Protein AF-A0A914ZW45-F1 (afdb_monomer_lite)

Structure (mmCIF, N/CA/C/O backbone):
data_AF-A0A914ZW45-F1
#
_entry.id   AF-A0A914ZW45-F1
#
loop_
_atom_site.group_PDB
_atom_site.id
_atom_site.type_symbol
_atom_site.label_atom_id
_atom_site.label_alt_id
_atom_site.label_comp_id
_atom_site.label_asym_id
_atom_site.label_entity_id
_atom_site.label_seq_id
_atom_site.pdbx_PDB_ins_code
_atom_site.Cartn_x
_atom_site.Cartn_y
_atom_site.Cartn_z
_atom_site.occupancy
_atom_site.B_iso_or_equiv
_atom_site.auth_seq_id
_atom_site.auth_comp_id
_atom_site.auth_asym_id
_atom_site.auth_atom_id
_atom_site.pdbx_PDB_model_num
ATOM 1 N N . MET A 1 1 ? 16.480 2.087 4.276 1.00 79.69 1 MET A N 1
ATOM 2 C CA . MET A 1 1 ? 16.717 0.870 3.470 1.00 79.69 1 MET A CA 1
ATOM 3 C C . MET A 1 1 ? 16.330 1.179 2.037 1.00 79.69 1 MET A C 1
ATOM 5 O O . MET A 1 1 ? 15.270 1.763 1.839 1.00 79.69 1 MET A O 1
ATOM 9 N N . GLN A 1 2 ? 17.179 0.828 1.075 1.00 87.50 2 GLN A N 1
ATOM 10 C CA . GLN A 1 2 ? 16.909 1.007 -0.349 1.00 87.50 2 GLN A CA 1
ATOM 11 C C . GLN A 1 2 ? 17.019 -0.349 -1.038 1.00 87.50 2 GLN A C 1
ATOM 13 O O . GLN A 1 2 ? 18.035 -1.030 -0.894 1.00 87.50 2 GLN A O 1
ATOM 18 N N . CYS A 1 3 ? 15.978 -0.748 -1.760 1.00 90.00 3 CYS A N 1
ATOM 19 C CA . CYS A 1 3 ? 15.953 -2.007 -2.497 1.00 90.00 3 CYS A CA 1
ATOM 20 C C . CYS A 1 3 ? 15.432 -1.765 -3.912 1.00 90.00 3 CYS A C 1
ATOM 22 O O . CYS A 1 3 ? 14.596 -0.894 -4.139 1.00 90.00 3 CYS A O 1
ATOM 24 N N . ASN A 1 4 ? 15.904 -2.546 -4.880 1.00 91.56 4 ASN A N 1
ATOM 25 C CA . ASN A 1 4 ? 15.343 -2.471 -6.226 1.00 91.56 4 ASN A CA 1
ATOM 26 C C . ASN A 1 4 ? 13.970 -3.159 -6.268 1.00 91.56 4 ASN A C 1
ATOM 28 O O . ASN A 1 4 ? 12.976 -2.552 -6.653 1.00 91.56 4 ASN A O 1
ATOM 32 N N . ALA A 1 5 ? 13.893 -4.402 -5.795 1.00 91.75 5 ALA A N 1
ATOM 33 C CA . ALA A 1 5 ? 12.651 -5.157 -5.744 1.00 91.75 5 ALA A CA 1
ATOM 34 C C . ALA A 1 5 ? 12.559 -5.977 -4.457 1.00 91.75 5 ALA A C 1
ATOM 36 O O . ALA A 1 5 ? 13.560 -6.520 -3.989 1.00 91.75 5 ALA A O 1
ATOM 37 N N . ILE A 1 6 ? 11.349 -6.083 -3.916 1.00 91.75 6 ILE A N 1
ATOM 38 C CA . ILE A 1 6 ? 10.988 -7.017 -2.851 1.00 91.75 6 ILE A CA 1
ATOM 39 C C . ILE A 1 6 ? 9.887 -7.914 -3.404 1.00 91.75 6 ILE A C 1
ATOM 41 O O . ILE A 1 6 ? 8.845 -7.423 -3.835 1.00 91.75 6 ILE A O 1
ATOM 45 N N . GLN A 1 7 ? 10.119 -9.224 -3.392 1.00 92.50 7 GLN A N 1
ATOM 46 C CA . GLN A 1 7 ? 9.137 -10.227 -3.791 1.00 92.50 7 GLN A CA 1
ATOM 47 C C . GLN A 1 7 ? 8.992 -11.251 -2.677 1.00 92.50 7 GLN A C 1
ATOM 49 O O . GLN A 1 7 ? 9.975 -11.863 -2.257 1.00 92.50 7 GLN A O 1
ATOM 54 N N . CYS A 1 8 ? 7.772 -11.440 -2.185 1.00 90.56 8 CYS A N 1
ATOM 55 C CA . CYS A 1 8 ? 7.495 -12.417 -1.139 1.00 90.56 8 CYS A CA 1
ATOM 56 C C . CYS A 1 8 ? 6.164 -13.119 -1.396 1.00 90.56 8 CYS A C 1
ATOM 58 O O . CYS A 1 8 ? 5.175 -12.492 -1.767 1.00 90.56 8 CYS A O 1
ATOM 60 N N . ASN A 1 9 ? 6.115 -14.426 -1.143 1.00 90.31 9 ASN A N 1
ATOM 61 C CA . ASN A 1 9 ? 4.851 -15.153 -1.210 1.00 90.31 9 ASN A CA 1
ATOM 62 C C . ASN A 1 9 ? 3.987 -14.854 0.027 1.00 90.31 9 ASN A C 1
ATOM 64 O O . ASN A 1 9 ? 2.836 -14.451 -0.085 1.00 90.31 9 ASN A O 1
ATOM 68 N N . ALA A 1 10 ? 4.558 -14.979 1.222 1.00 92.00 10 ALA A N 1
ATOM 69 C CA . ALA A 1 10 ? 3.869 -14.649 2.459 1.00 92.00 10 ALA A CA 1
ATOM 70 C C . ALA A 1 10 ? 4.825 -13.955 3.428 1.00 92.00 10 ALA A C 1
ATOM 72 O O . ALA A 1 10 ? 5.974 -14.370 3.572 1.00 92.00 10 ALA A O 1
ATOM 73 N N . MET A 1 11 ? 4.340 -12.918 4.102 1.00 91.06 11 MET A N 1
ATOM 74 C CA . MET A 1 11 ? 5.033 -12.268 5.209 1.00 91.06 11 MET A CA 1
ATOM 75 C C . MET A 1 11 ? 4.085 -12.118 6.391 1.00 91.06 11 MET A C 1
ATOM 77 O O . MET A 1 11 ? 2.967 -11.624 6.244 1.00 91.06 11 MET A O 1
ATOM 81 N N . GLN A 1 12 ? 4.558 -12.519 7.568 1.00 92.75 12 GLN A N 1
ATOM 82 C CA . GLN A 1 12 ? 3.853 -12.342 8.829 1.00 92.75 12 GLN A CA 1
ATOM 83 C C . GLN A 1 12 ? 4.812 -11.768 9.863 1.00 92.75 12 GLN A C 1
ATOM 85 O O . GLN A 1 12 ? 5.897 -12.308 10.075 1.00 92.75 12 GLN A O 1
ATOM 90 N N . PHE A 1 13 ? 4.420 -10.676 10.509 1.00 91.56 13 PHE A N 1
ATOM 91 C CA . PHE A 1 13 ? 5.218 -10.066 11.568 1.00 91.56 13 PHE A CA 1
ATOM 92 C C . PHE A 1 13 ? 4.335 -9.413 12.627 1.00 91.56 13 PHE A C 1
ATOM 94 O O . PHE A 1 13 ? 3.279 -8.850 12.341 1.00 91.56 13 PHE A O 1
ATOM 101 N N . ASN A 1 14 ? 4.791 -9.462 13.878 1.00 92.62 14 ASN A N 1
ATOM 102 C CA . ASN A 1 14 ? 4.101 -8.787 14.975 1.00 92.62 14 ASN A CA 1
ATOM 103 C C . ASN A 1 14 ? 4.294 -7.269 14.904 1.00 92.62 14 ASN A C 1
ATOM 105 O O . ASN A 1 14 ? 3.331 -6.517 14.996 1.00 92.62 14 ASN A O 1
ATOM 109 N N . ALA A 1 15 ? 5.523 -6.809 14.704 1.00 92.81 15 ALA A N 1
ATOM 110 C CA . ALA A 1 15 ? 5.819 -5.390 14.610 1.00 92.81 15 ALA A CA 1
ATOM 111 C C . ALA A 1 15 ? 6.902 -5.143 13.563 1.00 92.81 15 ALA A C 1
ATOM 113 O O . ALA A 1 15 ? 7.869 -5.899 13.475 1.00 92.81 15 ALA A O 1
ATOM 114 N N . MET A 1 16 ? 6.744 -4.070 12.795 1.00 92.12 16 MET A N 1
ATOM 115 C CA . MET A 1 16 ? 7.771 -3.540 11.908 1.00 92.12 16 MET A CA 1
ATOM 116 C C . MET A 1 16 ? 7.888 -2.035 12.130 1.00 92.12 16 MET A C 1
ATOM 118 O O . MET A 1 16 ? 6.885 -1.323 12.112 1.00 92.12 16 MET A O 1
ATOM 122 N N . GLN A 1 17 ? 9.116 -1.557 12.322 1.00 93.00 17 GLN A N 1
ATOM 123 C CA . GLN A 1 17 ? 9.419 -0.134 12.428 1.00 93.00 17 GLN A CA 1
ATOM 124 C C . GLN A 1 17 ? 10.509 0.239 11.428 1.00 93.00 17 GLN A C 1
ATOM 126 O O . GLN A 1 17 ? 11.549 -0.418 11.358 1.00 93.00 17 GLN A O 1
ATOM 131 N N . CYS A 1 18 ? 10.278 1.298 10.656 1.00 90.69 18 CYS A N 1
ATOM 132 C CA . CYS A 1 18 ? 11.269 1.839 9.733 1.00 90.69 18 CYS A CA 1
ATOM 133 C C . CYS A 1 18 ? 11.341 3.363 9.773 1.00 90.69 18 CYS A C 1
ATOM 135 O O . CYS A 1 18 ? 10.332 4.061 9.782 1.00 90.69 18 CYS A O 1
ATOM 137 N N . ASN A 1 19 ? 12.561 3.902 9.728 1.00 92.75 19 ASN A N 1
ATOM 138 C CA . ASN A 1 19 ? 12.748 5.339 9.527 1.00 92.75 19 ASN A CA 1
ATOM 13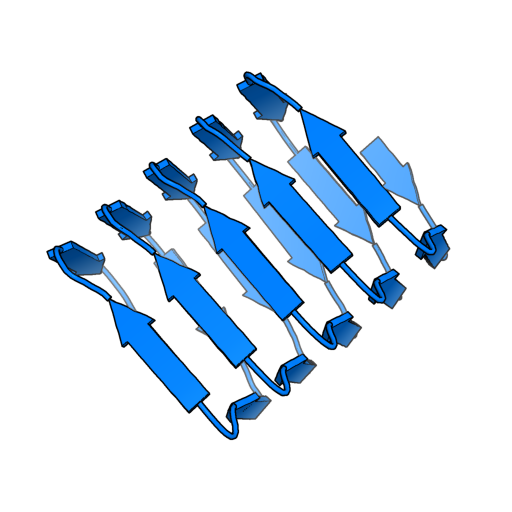9 C C . ASN A 1 19 ? 12.538 5.727 8.060 1.00 92.75 19 ASN A C 1
ATOM 141 O O . ASN A 1 19 ? 11.819 6.669 7.759 1.00 92.75 19 ASN A O 1
ATOM 145 N N . ALA A 1 20 ? 13.148 4.991 7.136 1.00 93.19 20 ALA A N 1
ATOM 146 C CA . ALA A 1 20 ? 12.994 5.257 5.714 1.00 93.19 20 ALA A CA 1
ATOM 147 C C . ALA A 1 20 ? 13.093 3.962 4.912 1.00 93.19 20 ALA A C 1
ATOM 149 O O . ALA A 1 20 ? 14.036 3.177 5.092 1.00 93.19 20 ALA A O 1
ATOM 150 N N . MET A 1 21 ? 12.145 3.768 4.003 1.00 92.94 21 MET A N 1
ATOM 151 C CA . MET A 1 21 ? 12.137 2.678 3.038 1.00 92.94 21 MET A CA 1
ATOM 152 C C . MET A 1 21 ? 11.895 3.234 1.638 1.00 92.94 21 MET A C 1
ATOM 154 O O . MET A 1 21 ? 10.911 3.931 1.406 1.00 92.94 21 MET A O 1
ATOM 158 N N . GLN A 1 22 ? 12.788 2.900 0.710 1.00 94.25 22 GLN A N 1
ATOM 159 C CA . GLN A 1 22 ? 12.646 3.232 -0.702 1.00 94.25 22 GLN A CA 1
ATOM 160 C C . GLN A 1 22 ? 12.762 1.955 -1.530 1.00 94.25 22 GLN A C 1
ATOM 162 O O . GLN A 1 22 ? 13.737 1.211 -1.392 1.00 94.25 22 GLN A O 1
ATOM 167 N N . CYS A 1 23 ? 11.768 1.686 -2.372 1.00 93.00 23 CYS A N 1
ATOM 168 C CA . CYS A 1 23 ? 11.752 0.518 -3.250 1.00 93.00 23 CYS A CA 1
ATOM 169 C C . CYS A 1 23 ? 11.229 0.871 -4.639 1.00 93.00 23 CYS A C 1
ATOM 171 O O . CYS A 1 23 ? 10.248 1.599 -4.755 1.00 93.00 23 CYS A O 1
ATOM 173 N N . ASN A 1 24 ? 11.815 0.317 -5.704 1.00 94.00 24 ASN A N 1
ATOM 174 C CA . ASN A 1 24 ? 11.191 0.471 -7.021 1.00 94.00 24 ASN A CA 1
ATOM 175 C C . ASN A 1 24 ? 9.934 -0.402 -7.114 1.00 94.00 24 ASN A C 1
ATOM 177 O O . ASN A 1 24 ? 8.878 0.098 -7.490 1.00 94.00 24 ASN A O 1
ATOM 181 N N . ALA A 1 25 ? 10.014 -1.672 -6.716 1.00 93.75 25 ALA A N 1
ATOM 182 C CA . ALA A 1 25 ? 8.872 -2.581 -6.764 1.00 93.75 25 ALA A CA 1
ATOM 183 C C . ALA A 1 25 ? 8.715 -3.400 -5.480 1.00 93.75 25 ALA A C 1
ATOM 185 O O . ALA A 1 25 ? 9.684 -3.948 -4.954 1.00 93.75 25 ALA A O 1
ATOM 186 N N . ILE A 1 26 ? 7.479 -3.525 -5.006 1.00 93.38 26 ILE A N 1
ATOM 187 C CA . ILE A 1 26 ? 7.090 -4.445 -3.936 1.00 93.38 26 ILE A CA 1
ATOM 188 C C . ILE A 1 26 ? 5.970 -5.327 -4.480 1.00 93.38 26 ILE A C 1
ATOM 190 O O . ILE A 1 26 ? 4.923 -4.817 -4.870 1.00 93.38 26 ILE A O 1
ATOM 194 N N . GLN A 1 27 ? 6.183 -6.641 -4.502 1.00 94.38 27 GLN A N 1
ATOM 195 C CA . GLN A 1 27 ? 5.167 -7.620 -4.879 1.00 94.38 27 GLN A CA 1
ATOM 196 C C . GLN A 1 27 ? 4.996 -8.657 -3.775 1.00 94.38 27 GLN A C 1
ATOM 198 O O . GLN A 1 27 ? 5.960 -9.250 -3.285 1.00 94.38 27 GLN A O 1
ATOM 203 N N . CYS A 1 28 ? 3.750 -8.871 -3.381 1.00 93.38 28 CYS A N 1
ATOM 204 C CA . CYS A 1 28 ? 3.407 -9.709 -2.248 1.00 93.38 28 CYS A CA 1
ATOM 205 C C . CYS A 1 28 ? 2.118 -10.487 -2.525 1.00 93.38 28 CYS A C 1
ATOM 207 O O . CYS A 1 28 ? 1.106 -9.892 -2.884 1.00 93.38 28 CYS A O 1
ATOM 209 N N . ASN A 1 29 ? 2.103 -11.805 -2.306 1.00 93.69 29 ASN A N 1
ATOM 210 C CA . ASN A 1 29 ? 0.827 -12.528 -2.339 1.00 93.69 29 ASN A CA 1
ATOM 211 C C . ASN A 1 29 ? 0.036 -12.296 -1.042 1.00 93.69 29 ASN A C 1
ATOM 213 O O . ASN A 1 29 ? -1.127 -11.907 -1.101 1.00 93.69 29 ASN A O 1
ATOM 217 N N . ALA A 1 30 ? 0.651 -12.464 0.128 1.00 93.94 30 ALA A N 1
ATOM 218 C CA . ALA A 1 30 ? -0.014 -12.215 1.406 1.00 93.94 30 ALA A CA 1
ATOM 219 C C . ALA A 1 30 ? 0.889 -11.496 2.414 1.00 93.94 30 ALA A C 1
ATOM 221 O O . ALA A 1 30 ? 1.984 -11.962 2.730 1.00 93.94 30 ALA A O 1
ATOM 222 N N . MET A 1 31 ? 0.401 -10.391 2.975 1.00 93.75 31 MET A N 1
ATOM 223 C CA . MET A 1 31 ? 1.046 -9.683 4.079 1.00 93.75 31 MET A CA 1
ATOM 224 C C . MET A 1 31 ? 0.089 -9.602 5.260 1.00 93.75 31 MET A C 1
ATOM 226 O O . MET A 1 31 ? -1.031 -9.107 5.123 1.00 93.75 31 MET A O 1
ATOM 230 N N . GLN A 1 32 ? 0.542 -10.060 6.425 1.00 94.50 32 GLN A N 1
ATOM 231 C CA . GLN A 1 32 ? -0.187 -9.890 7.676 1.00 94.50 32 GLN A CA 1
ATOM 232 C C . GLN A 1 32 ? 0.693 -9.237 8.732 1.00 94.50 32 GLN A C 1
ATOM 234 O O . GLN A 1 32 ? 1.820 -9.677 8.972 1.00 94.50 32 GLN A O 1
ATOM 239 N N . CYS A 1 33 ? 0.170 -8.201 9.384 1.00 94.44 33 CYS A N 1
ATOM 240 C CA . CYS A 1 33 ? 0.893 -7.524 10.446 1.00 94.44 33 CYS A CA 1
ATOM 241 C C . CYS A 1 33 ? 0.020 -7.100 11.624 1.00 94.44 33 CYS A C 1
ATOM 243 O O . CYS A 1 33 ? -1.121 -6.676 11.451 1.00 94.44 33 CYS A O 1
ATOM 245 N N . ASN A 1 34 ? 0.557 -7.173 12.844 1.00 95.06 34 ASN A N 1
ATOM 246 C CA . ASN A 1 34 ? -0.129 -6.570 13.989 1.00 95.06 34 ASN A CA 1
ATOM 247 C C . ASN A 1 34 ? 0.120 -5.056 14.029 1.00 95.06 34 ASN A C 1
ATOM 249 O O . ASN A 1 34 ? -0.831 -4.283 14.120 1.00 95.06 34 ASN A O 1
ATOM 253 N N . ALA A 1 35 ? 1.370 -4.621 13.894 1.00 94.81 35 ALA A N 1
ATOM 254 C CA . ALA A 1 35 ? 1.709 -3.206 13.840 1.00 94.81 35 ALA A CA 1
ATOM 255 C C . ALA A 1 35 ? 2.787 -2.916 12.793 1.00 94.81 35 ALA A C 1
ATOM 257 O O . ALA A 1 35 ? 3.811 -3.598 12.722 1.00 94.81 35 ALA A O 1
ATOM 258 N N . MET A 1 36 ? 2.587 -1.855 12.021 1.00 94.50 36 MET A N 1
ATOM 259 C CA . MET A 1 36 ? 3.612 -1.287 11.156 1.00 94.50 36 MET A CA 1
ATOM 260 C C . MET A 1 36 ? 3.666 0.224 11.355 1.00 94.50 36 MET A C 1
ATOM 262 O O . MET A 1 36 ? 2.651 0.911 11.259 1.00 94.50 36 MET A O 1
ATOM 266 N N . GLN A 1 37 ? 4.863 0.736 11.623 1.00 95.19 37 GLN A N 1
ATOM 267 C CA . GLN A 1 37 ? 5.123 2.167 11.708 1.00 95.19 37 GLN A CA 1
ATOM 268 C C . GLN A 1 37 ? 6.277 2.521 10.777 1.00 95.19 37 GLN A C 1
ATOM 270 O O . GLN A 1 37 ? 7.359 1.937 10.876 1.00 95.19 37 GLN A O 1
ATOM 275 N N . CYS A 1 38 ? 6.071 3.487 9.887 1.00 94.12 38 CYS A N 1
ATOM 276 C CA . CYS A 1 38 ? 7.157 4.001 9.066 1.00 94.12 38 CYS A CA 1
ATOM 277 C C . CYS A 1 38 ? 7.153 5.525 9.000 1.00 94.12 38 CYS A C 1
ATOM 279 O O . CYS A 1 38 ? 6.129 6.148 8.724 1.00 94.12 38 CYS A O 1
ATOM 281 N N . ASN A 1 39 ? 8.317 6.140 9.207 1.00 95.00 39 ASN A N 1
ATOM 282 C CA . ASN A 1 39 ? 8.430 7.590 9.075 1.00 95.00 39 ASN A CA 1
ATOM 283 C C . ASN A 1 39 ? 8.330 8.014 7.602 1.00 95.00 39 ASN A C 1
ATOM 285 O O . ASN A 1 39 ? 7.559 8.911 7.278 1.00 95.00 39 ASN A O 1
ATOM 289 N N . ALA A 1 40 ? 9.044 7.343 6.700 1.00 94.88 40 ALA A N 1
ATOM 290 C CA . ALA A 1 40 ? 8.960 7.618 5.270 1.00 94.88 40 ALA A CA 1
ATOM 291 C C . ALA A 1 40 ? 8.968 6.328 4.446 1.00 94.88 40 ALA A C 1
ATOM 293 O O . ALA A 1 40 ? 9.875 5.501 4.575 1.00 94.88 40 ALA A O 1
ATOM 294 N N . MET A 1 41 ? 7.982 6.181 3.564 1.00 94.25 41 MET A N 1
ATOM 295 C CA . MET A 1 41 ? 7.930 5.116 2.567 1.00 94.25 41 MET A CA 1
ATOM 296 C C . MET A 1 41 ? 7.771 5.712 1.169 1.00 94.25 41 MET A C 1
ATOM 298 O O . MET A 1 41 ? 6.856 6.495 0.927 1.00 94.25 41 MET A O 1
ATOM 302 N N . GLN A 1 42 ? 8.651 5.313 0.253 1.00 94.62 42 GLN A N 1
ATOM 303 C CA . GLN A 1 42 ? 8.579 5.661 -1.163 1.00 94.62 42 GLN A CA 1
ATOM 304 C C . GLN A 1 42 ? 8.591 4.392 -2.021 1.00 94.62 42 GLN A C 1
ATOM 306 O O . GLN A 1 42 ? 9.522 3.585 -1.923 1.00 94.62 42 GLN A O 1
ATOM 311 N N . CYS A 1 43 ? 7.577 4.227 -2.873 1.00 94.06 43 CYS A N 1
ATOM 312 C CA . CYS A 1 43 ? 7.515 3.148 -3.858 1.00 94.06 43 CYS A CA 1
ATOM 313 C C . CYS A 1 43 ? 7.184 3.628 -5.271 1.00 94.06 43 CYS A C 1
ATOM 315 O O . CYS A 1 43 ? 6.330 4.485 -5.458 1.00 94.06 43 CYS A O 1
ATOM 317 N N . ASN A 1 44 ? 7.795 3.037 -6.300 1.00 94.94 44 ASN A N 1
ATOM 318 C CA . ASN A 1 44 ? 7.277 3.246 -7.658 1.00 94.94 44 ASN A CA 1
ATOM 319 C C . ASN A 1 44 ? 6.069 2.338 -7.913 1.00 94.94 44 ASN A C 1
ATOM 321 O O . ASN A 1 44 ? 5.062 2.791 -8.444 1.00 94.94 44 ASN A O 1
ATOM 325 N N . SER A 1 45 ? 6.135 1.072 -7.507 1.00 95.12 45 SER A N 1
ATOM 326 C CA . SER A 1 45 ? 5.019 0.142 -7.650 1.00 95.12 45 SER A CA 1
ATOM 327 C C . SER A 1 45 ? 4.876 -0.756 -6.428 1.00 95.12 45 SER A C 1
ATOM 329 O O . SER A 1 45 ? 5.853 -1.337 -5.951 1.00 95.12 45 SER A O 1
ATOM 331 N N . MET A 1 46 ? 3.646 -0.888 -5.944 1.00 94.44 46 MET A N 1
ATOM 332 C CA . MET A 1 46 ? 3.257 -1.856 -4.929 1.00 94.44 46 MET A CA 1
ATOM 333 C C . MET A 1 46 ? 2.098 -2.698 -5.457 1.00 94.44 46 MET A C 1
ATOM 335 O O . MET A 1 46 ? 1.052 -2.160 -5.811 1.00 94.44 46 MET A O 1
ATOM 339 N N . GLN A 1 47 ? 2.280 -4.016 -5.498 1.00 94.81 47 GLN A N 1
ATOM 340 C CA . GLN A 1 47 ? 1.235 -4.970 -5.850 1.00 94.81 47 GLN A CA 1
ATOM 341 C C . GLN A 1 47 ? 1.055 -5.986 -4.727 1.00 94.81 47 GLN A C 1
ATOM 343 O O . GLN A 1 47 ? 2.022 -6.620 -4.293 1.00 94.81 47 GLN A O 1
ATOM 348 N N . CYS A 1 48 ? -0.178 -6.151 -4.256 1.00 93.75 48 CYS A N 1
ATOM 349 C CA . CYS A 1 48 ? -0.488 -7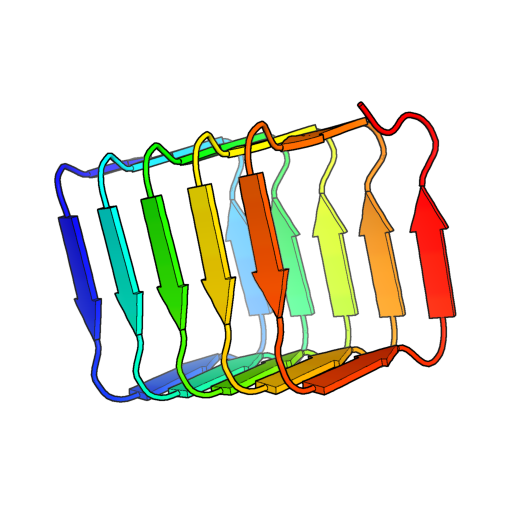.108 -3.203 1.00 93.75 48 CYS A CA 1
ATOM 350 C C . CYS A 1 48 ? -1.785 -7.872 -3.480 1.00 93.75 48 CYS A C 1
ATOM 352 O O . CYS A 1 48 ? -2.819 -7.263 -3.733 1.00 93.75 48 CYS A O 1
ATOM 354 N N . ASN A 1 49 ? -1.791 -9.201 -3.373 1.00 95.31 49 ASN A N 1
ATOM 355 C CA . ASN A 1 49 ? -3.067 -9.921 -3.452 1.00 95.31 49 ASN A CA 1
ATOM 356 C C . ASN A 1 49 ? -3.887 -9.724 -2.168 1.00 95.31 49 ASN A C 1
ATOM 358 O O . ASN A 1 49 ? -5.061 -9.376 -2.241 1.00 95.31 49 ASN A O 1
ATOM 362 N N . ALA A 1 50 ? -3.280 -9.884 -0.994 1.00 95.38 50 ALA A N 1
ATOM 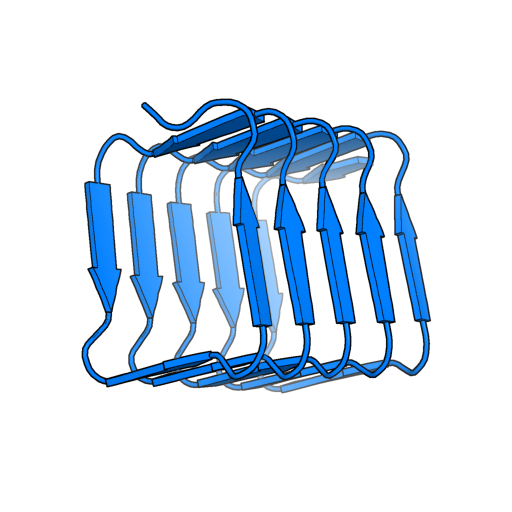363 C CA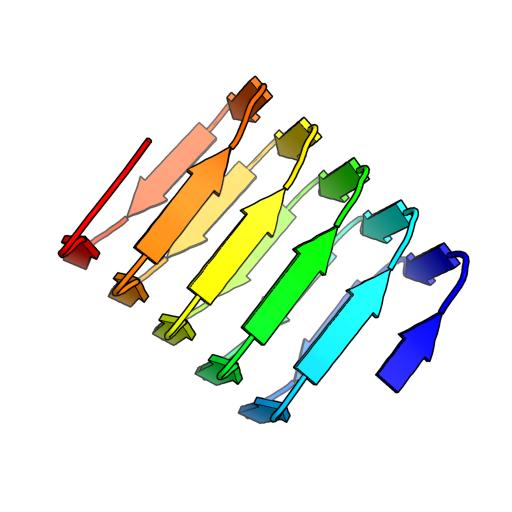 . ALA A 1 50 ? -3.967 -9.679 0.276 1.00 95.38 50 ALA A CA 1
ATOM 364 C C . ALA A 1 50 ? -3.072 -8.980 1.301 1.00 95.38 50 ALA A C 1
ATOM 366 O O . ALA A 1 50 ? -1.999 -9.478 1.652 1.00 95.38 50 ALA A O 1
ATOM 367 N N . MET A 1 51 ? -3.544 -7.857 1.836 1.00 94.69 51 MET A N 1
ATOM 368 C CA . MET A 1 51 ? -2.904 -7.157 2.945 1.00 94.69 51 MET A CA 1
ATOM 369 C C . MET A 1 51 ? -3.863 -7.065 4.126 1.00 94.69 51 MET A C 1
ATOM 371 O O . MET A 1 51 ? -4.959 -6.527 4.000 1.00 94.69 51 MET A O 1
ATOM 375 N N . LYS A 1 52 ? -3.439 -7.552 5.291 1.00 95.38 52 LYS A N 1
ATOM 376 C CA . LYS A 1 52 ? -4.188 -7.409 6.538 1.00 95.38 52 LYS A CA 1
ATOM 377 C C . LYS A 1 52 ? -3.298 -6.838 7.624 1.00 95.38 52 LYS A C 1
ATOM 379 O O . LYS A 1 52 ? -2.317 -7.473 8.000 1.00 95.38 52 LYS A O 1
ATOM 384 N N . CYS A 1 53 ? -3.661 -5.688 8.175 1.00 94.56 53 CYS A N 1
ATOM 385 C CA . CYS A 1 53 ? -2.928 -5.122 9.299 1.00 94.56 53 CYS A CA 1
ATOM 386 C C . CYS A 1 53 ? -3.848 -4.604 10.402 1.00 94.56 53 CYS A C 1
ATOM 388 O O . CYS A 1 53 ? -4.837 -3.924 10.140 1.00 94.56 53 CYS A O 1
ATOM 390 N N . ASN A 1 54 ? -3.515 -4.899 11.659 1.00 95.50 54 ASN A N 1
ATOM 391 C CA . ASN A 1 54 ? -4.282 -4.356 12.781 1.00 95.50 54 ASN A CA 1
ATOM 392 C C . ASN A 1 54 ? -4.005 -2.857 12.959 1.00 95.50 54 ASN A C 1
ATOM 394 O O . ASN A 1 54 ? -4.938 -2.085 13.146 1.00 95.50 54 ASN A O 1
ATOM 398 N N . SER A 1 55 ? -2.749 -2.425 12.861 1.00 95.56 55 SER A N 1
ATOM 399 C CA . SER A 1 55 ? -2.392 -1.009 12.942 1.00 95.56 55 SER A CA 1
ATOM 400 C C . SER A 1 55 ? -1.315 -0.646 11.929 1.00 95.56 55 SER A C 1
ATOM 402 O O . SER A 1 55 ? -0.270 -1.298 11.863 1.00 95.56 55 SER A O 1
ATOM 404 N N . MET A 1 56 ? -1.564 0.410 11.158 1.00 94.38 56 MET A N 1
ATOM 405 C CA . MET A 1 56 ? -0.582 1.038 10.282 1.00 94.38 56 MET A CA 1
ATOM 406 C C . MET A 1 56 ? -0.479 2.530 10.557 1.00 94.38 56 MET A C 1
ATOM 408 O O . MET A 1 56 ? -1.487 3.235 10.561 1.00 94.38 56 MET A O 1
ATOM 412 N N . GLN A 1 57 ? 0.748 3.012 10.739 1.00 94.94 57 GLN A N 1
ATOM 413 C CA . GLN A 1 57 ? 1.034 4.433 10.890 1.00 94.94 57 GLN A CA 1
ATOM 414 C C . GLN A 1 57 ? 2.163 4.869 9.962 1.00 94.94 57 GLN A C 1
ATOM 416 O O . GLN A 1 57 ? 3.261 4.309 9.985 1.00 94.94 57 GLN A O 1
ATOM 421 N N . PHE A 1 58 ? 1.899 5.912 9.181 1.00 94.50 58 PHE A N 1
ATOM 422 C CA . PHE A 1 58 ? 2.881 6.524 8.296 1.00 94.50 58 PHE A CA 1
ATOM 423 C C . PHE A 1 58 ? 2.974 8.025 8.539 1.00 94.50 58 PHE A C 1
ATOM 425 O O . PHE A 1 58 ? 1.960 8.721 8.511 1.00 94.50 58 PHE A O 1
ATOM 432 N N . ASN A 1 59 ? 4.185 8.559 8.701 1.00 95.81 59 ASN A N 1
ATOM 433 C CA . ASN A 1 59 ? 4.351 10.015 8.649 1.00 95.81 59 ASN A CA 1
ATOM 434 C C . ASN A 1 59 ? 4.297 10.506 7.197 1.00 95.81 59 ASN A C 1
ATOM 436 O O . ASN A 1 59 ? 3.581 11.457 6.902 1.00 95.81 59 ASN A O 1
ATOM 440 N N . ALA A 1 60 ? 4.981 9.825 6.280 1.00 95.12 60 ALA A N 1
ATOM 441 C CA . ALA A 1 60 ? 4.898 10.099 4.853 1.00 95.12 60 ALA A CA 1
ATOM 442 C C . ALA A 1 60 ? 4.877 8.801 4.038 1.00 95.12 60 ALA A C 1
ATOM 444 O O . ALA A 1 60 ? 5.735 7.930 4.213 1.00 95.12 60 ALA A O 1
ATOM 445 N N . MET A 1 61 ? 3.922 8.696 3.119 1.00 94.50 61 MET A N 1
ATOM 446 C CA . MET A 1 61 ? 3.849 7.646 2.111 1.00 94.50 61 MET A CA 1
ATOM 447 C C . MET A 1 61 ? 3.726 8.281 0.728 1.00 94.50 61 MET A C 1
ATOM 449 O O . MET A 1 61 ? 2.807 9.056 0.480 1.00 94.50 61 MET A O 1
ATOM 453 N N . GLN A 1 62 ? 4.627 7.923 -0.181 1.00 94.69 62 GLN A N 1
ATOM 454 C CA . GLN A 1 62 ? 4.521 8.271 -1.594 1.00 94.69 62 GLN A CA 1
ATOM 455 C C . GLN A 1 62 ? 4.577 6.998 -2.430 1.00 94.69 62 GLN A C 1
ATOM 457 O O . GLN A 1 62 ? 5.509 6.203 -2.282 1.00 94.69 62 GLN A O 1
ATOM 462 N N . CYS A 1 63 ? 3.601 6.801 -3.315 1.00 93.19 63 CYS A N 1
ATOM 463 C CA . CYS A 1 63 ? 3.652 5.701 -4.267 1.00 93.19 63 CYS A CA 1
ATOM 464 C C . CYS A 1 63 ? 3.161 6.099 -5.658 1.00 93.19 63 CYS A C 1
ATOM 466 O O . CYS A 1 63 ? 2.085 6.677 -5.786 1.00 93.19 63 CYS A O 1
ATOM 468 N N . ASN A 1 64 ? 3.889 5.747 -6.720 1.00 95.31 64 ASN A N 1
ATOM 469 C CA . ASN A 1 64 ? 3.395 6.049 -8.071 1.00 95.31 64 ASN A CA 1
ATOM 470 C C . ASN A 1 64 ? 2.219 5.140 -8.456 1.00 95.31 64 ASN A C 1
ATOM 472 O O . ASN A 1 64 ? 1.259 5.615 -9.055 1.00 95.31 64 ASN A O 1
ATOM 476 N N . ALA A 1 65 ? 2.269 3.855 -8.107 1.00 95.50 65 ALA A N 1
ATOM 477 C CA . ALA A 1 65 ? 1.182 2.922 -8.376 1.00 95.50 65 ALA A CA 1
ATOM 478 C C . ALA A 1 65 ? 1.004 1.918 -7.235 1.00 95.50 65 ALA A C 1
ATOM 480 O O . ALA A 1 65 ? 1.950 1.226 -6.856 1.00 95.50 65 ALA A O 1
ATOM 481 N N . MET A 1 66 ? -0.224 1.793 -6.739 1.00 94.12 66 MET A N 1
ATOM 482 C CA . MET A 1 66 ? -0.624 0.778 -5.771 1.00 94.12 66 MET A CA 1
ATOM 483 C C . MET A 1 66 ? -1.790 -0.037 -6.330 1.00 94.12 66 MET A C 1
ATOM 485 O O . MET A 1 66 ? -2.834 0.516 -6.671 1.00 94.12 66 MET A O 1
ATOM 489 N N . GLN A 1 67 ? -1.620 -1.354 -6.417 1.00 95.25 67 GLN A N 1
ATOM 490 C CA . GLN A 1 67 ? -2.672 -2.282 -6.824 1.00 95.25 67 GLN A CA 1
ATOM 491 C C . GLN A 1 67 ? -2.837 -3.373 -5.776 1.00 95.25 67 GLN A C 1
ATOM 493 O O . GLN A 1 67 ? -1.889 -4.105 -5.487 1.00 95.25 67 GLN A O 1
ATOM 498 N N . CYS A 1 68 ? -4.043 -3.512 -5.235 1.00 93.19 68 CYS A N 1
ATOM 499 C CA . CYS A 1 68 ? -4.339 -4.561 -4.270 1.00 93.19 68 CYS A CA 1
ATOM 500 C C . CYS A 1 68 ? -5.646 -5.285 -4.585 1.00 93.19 68 CYS A C 1
ATOM 502 O O . CYS A 1 68 ? -6.663 -4.638 -4.818 1.00 93.19 68 CYS A O 1
ATOM 504 N N . ASN A 1 69 ? -5.674 -6.617 -4.507 1.00 95.50 69 ASN A N 1
ATOM 505 C CA . ASN A 1 69 ? -6.958 -7.319 -4.617 1.00 95.50 69 ASN A CA 1
ATOM 506 C C . ASN A 1 69 ? -7.777 -7.138 -3.334 1.00 95.50 69 ASN A C 1
ATOM 508 O O . ASN A 1 69 ? -8.940 -6.766 -3.416 1.00 95.50 69 ASN A O 1
ATOM 512 N N . SER A 1 70 ? -7.168 -7.327 -2.162 1.00 95.88 70 SER A N 1
ATOM 513 C CA . SER A 1 70 ? -7.848 -7.153 -0.877 1.00 95.88 70 SER A CA 1
ATOM 514 C C . SER A 1 70 ? -6.967 -6.447 0.154 1.00 95.88 70 SER A C 1
ATOM 516 O O . SER A 1 70 ? -5.802 -6.808 0.351 1.00 95.88 70 SER A O 1
ATOM 518 N N . MET A 1 71 ? -7.529 -5.443 0.824 1.00 94.38 71 MET A N 1
ATOM 519 C CA . MET A 1 71 ? -6.911 -4.719 1.932 1.00 94.38 71 MET A CA 1
ATOM 520 C C . MET A 1 71 ? -7.850 -4.653 3.137 1.00 94.38 71 MET A C 1
ATOM 522 O O . MET A 1 71 ? -8.982 -4.188 3.026 1.00 94.38 71 MET A O 1
ATOM 526 N N . GLN A 1 72 ? -7.361 -5.072 4.305 1.00 95.44 72 GLN A N 1
ATOM 527 C CA . GLN A 1 72 ? -8.093 -5.014 5.568 1.00 95.44 72 GLN A CA 1
ATOM 528 C C . GLN A 1 72 ? -7.264 -4.336 6.661 1.00 95.44 72 GLN A C 1
ATOM 530 O O . GLN A 1 72 ? -6.212 -4.846 7.060 1.00 95.44 72 GLN A O 1
ATOM 535 N N . PHE A 1 73 ? -7.773 -3.230 7.205 1.00 93.56 73 PHE A N 1
ATOM 536 C CA . PHE A 1 73 ? -7.123 -2.476 8.275 1.00 93.56 73 PHE A CA 1
ATOM 537 C C . PHE A 1 73 ? -8.053 -2.239 9.464 1.00 93.56 73 PHE A C 1
ATOM 539 O O . PHE A 1 73 ? -9.158 -1.725 9.302 1.00 93.56 73 PHE A O 1
ATOM 546 N N . ASN A 1 74 ? -7.606 -2.549 10.685 1.00 94.62 74 ASN A N 1
ATOM 547 C CA . ASN A 1 74 ? -8.363 -2.118 11.870 1.00 94.62 74 ASN A CA 1
ATOM 548 C C . ASN A 1 74 ? -8.107 -0.633 12.161 1.00 94.62 74 ASN A C 1
ATOM 550 O O . ASN A 1 74 ? -9.051 0.112 12.398 1.00 94.62 74 ASN A O 1
ATOM 554 N N . ALA A 1 75 ? -6.852 -0.192 12.097 1.00 95.12 75 ALA A N 1
ATOM 555 C CA . ALA A 1 75 ? -6.481 1.208 12.234 1.00 95.12 75 ALA A CA 1
ATOM 556 C C . ALA A 1 75 ? -5.430 1.594 11.191 1.00 95.12 75 ALA A C 1
ATOM 558 O O . ALA A 1 75 ? -4.399 0.933 11.053 1.00 95.12 75 ALA A O 1
ATOM 559 N N . MET A 1 76 ? -5.681 2.689 10.481 1.00 94.12 76 MET A N 1
ATOM 560 C CA . MET A 1 76 ? -4.731 3.315 9.572 1.00 94.12 76 MET A CA 1
ATOM 561 C C . MET A 1 76 ? 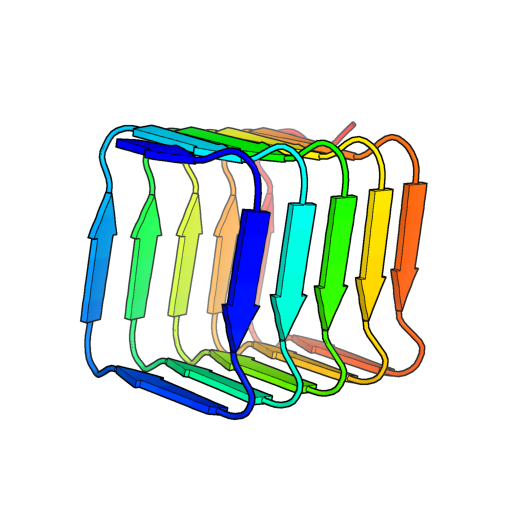-4.631 4.805 9.889 1.00 94.12 76 MET A C 1
ATOM 563 O O . MET A 1 76 ? -5.631 5.517 9.887 1.00 94.12 76 MET A O 1
ATOM 567 N N . GLN A 1 77 ? -3.413 5.282 10.114 1.00 94.50 77 GLN A N 1
ATOM 568 C CA . GLN A 1 77 ? -3.113 6.700 10.244 1.00 94.50 77 GLN A CA 1
ATOM 569 C C . GLN A 1 77 ? -2.008 7.072 9.263 1.00 94.50 77 GLN A C 1
ATOM 571 O O . GLN A 1 77 ? -0.953 6.437 9.234 1.00 94.50 77 GLN A O 1
ATOM 576 N N . CYS A 1 78 ? -2.216 8.120 8.477 1.00 91.94 78 CYS A N 1
ATOM 577 C CA . CYS A 1 78 ? -1.163 8.653 7.630 1.00 91.94 78 CYS A CA 1
ATOM 578 C C . CYS A 1 78 ? -1.168 10.183 7.645 1.00 91.94 78 CYS A C 1
ATOM 580 O O . CYS A 1 78 ? -2.180 10.817 7.354 1.00 91.94 78 CYS A O 1
ATOM 582 N N . ASN A 1 79 ? -0.039 10.796 8.006 1.00 94.06 79 ASN A N 1
ATOM 583 C CA . ASN A 1 79 ? 0.037 12.257 8.053 1.00 94.06 79 ASN A CA 1
ATOM 584 C C . ASN A 1 79 ? 0.090 12.850 6.640 1.00 94.06 79 ASN A C 1
ATOM 586 O O . ASN A 1 79 ? -0.613 13.817 6.370 1.00 94.06 79 ASN A O 1
ATOM 590 N N . ALA A 1 80 ? 0.877 12.264 5.740 1.00 93.94 80 ALA A N 1
ATOM 591 C CA . ALA A 1 80 ? 0.937 12.669 4.343 1.00 93.94 80 ALA A CA 1
ATOM 592 C C . ALA A 1 80 ? 0.945 11.444 3.427 1.00 93.94 80 ALA A C 1
ATOM 594 O O . ALA A 1 80 ? 1.867 10.628 3.488 1.00 93.94 80 ALA A O 1
ATOM 595 N N . MET A 1 81 ? -0.062 11.340 2.565 1.00 92.75 81 MET A N 1
ATOM 596 C CA . MET A 1 81 ? -0.146 10.320 1.525 1.00 92.75 81 MET A CA 1
ATOM 597 C C . MET A 1 81 ? -0.180 10.985 0.154 1.00 92.75 81 MET A C 1
ATOM 599 O O . MET A 1 81 ? -1.003 11.867 -0.074 1.00 92.75 81 MET A O 1
ATOM 603 N N . GLN A 1 82 ? 0.692 10.534 -0.745 1.00 93.31 82 GLN A N 1
ATOM 604 C CA . GLN A 1 82 ? 0.645 10.873 -2.161 1.00 93.31 82 GLN A CA 1
ATOM 605 C C . GLN A 1 82 ? 0.596 9.593 -2.992 1.00 93.31 82 GLN A C 1
ATOM 607 O O . GLN A 1 82 ? 1.525 8.780 -2.915 1.00 93.31 82 GLN A O 1
ATOM 612 N N . CYS A 1 83 ? -0.454 9.402 -3.790 1.00 90.62 83 CYS A N 1
ATOM 613 C CA . CYS A 1 83 ? -0.528 8.246 -4.680 1.00 90.62 83 CYS A CA 1
ATOM 614 C C . CYS A 1 83 ? -1.053 8.596 -6.072 1.00 90.62 83 CYS A C 1
ATOM 616 O O . CYS A 1 83 ? -2.224 8.917 -6.230 1.00 90.62 83 CYS A O 1
ATOM 618 N N . ASN A 1 84 ? -0.205 8.473 -7.101 1.00 93.88 84 ASN A N 1
ATOM 619 C CA . ASN A 1 84 ? -0.610 8.862 -8.461 1.00 93.88 84 ASN A CA 1
ATOM 620 C C . ASN A 1 84 ? -1.671 7.916 -9.042 1.00 93.88 84 ASN A C 1
ATOM 622 O O . ASN A 1 84 ? -2.487 8.324 -9.866 1.00 93.88 84 ASN A O 1
ATOM 626 N N . SER A 1 85 ? -1.647 6.641 -8.652 1.00 93.19 85 SER A N 1
ATOM 627 C CA . SER A 1 85 ? -2.643 5.658 -9.062 1.00 93.19 85 SER A CA 1
ATOM 628 C C . SER A 1 85 ? -2.849 4.618 -7.973 1.00 93.19 85 SER A C 1
ATOM 630 O O . SER A 1 85 ? -1.909 3.936 -7.565 1.00 93.19 85 SER A O 1
ATOM 632 N N . MET A 1 86 ? -4.097 4.473 -7.535 1.00 91.38 86 MET A N 1
ATOM 633 C CA . MET A 1 86 ? -4.507 3.444 -6.592 1.00 91.38 86 MET A CA 1
ATOM 634 C C . MET A 1 86 ? -5.674 2.652 -7.171 1.00 91.38 86 MET A C 1
ATOM 636 O O . MET A 1 86 ? -6.687 3.221 -7.575 1.00 91.38 86 MET A O 1
ATOM 640 N N . GLN A 1 87 ? -5.537 1.331 -7.192 1.00 93.38 87 GLN A N 1
ATOM 641 C CA . GLN A 1 87 ? -6.619 0.407 -7.505 1.00 93.38 87 GLN A CA 1
ATOM 642 C C . GLN A 1 87 ? -6.718 -0.627 -6.395 1.00 93.38 87 GLN A C 1
ATOM 644 O O . GLN A 1 87 ? -5.739 -1.293 -6.058 1.00 93.38 87 GLN A O 1
ATOM 649 N N . CYS A 1 88 ? -7.910 -0.765 -5.825 1.00 90.56 88 CYS A N 1
ATOM 650 C CA . CYS A 1 88 ? -8.187 -1.812 -4.862 1.00 90.56 88 CYS A CA 1
ATOM 651 C C . CYS A 1 88 ? -9.554 -2.426 -5.139 1.00 90.56 88 CYS A C 1
ATOM 653 O O . CYS A 1 88 ? -10.530 -1.684 -5.230 1.00 90.56 88 CYS A O 1
ATOM 655 N N . ASN A 1 89 ? -9.620 -3.753 -5.292 1.00 95.00 89 ASN A N 1
ATOM 656 C CA . ASN A 1 89 ? -10.903 -4.414 -5.553 1.00 95.00 89 ASN A CA 1
ATOM 657 C C . ASN A 1 89 ? -11.750 -4.458 -4.277 1.00 95.00 89 ASN A C 1
ATOM 659 O O . ASN A 1 89 ? -12.937 -4.148 -4.313 1.00 95.00 89 ASN A O 1
ATOM 663 N N . GLU A 1 90 ? -11.131 -4.802 -3.148 1.00 93.62 90 GLU A N 1
ATOM 664 C CA . GLU A 1 90 ? -11.788 -4.880 -1.848 1.00 93.62 90 GLU A CA 1
ATOM 665 C C . GLU A 1 90 ? -10.977 -4.139 -0.787 1.00 93.62 90 GLU A C 1
ATOM 667 O O . GLU A 1 90 ? -9.835 -4.494 -0.496 1.00 93.62 90 GLU A O 1
ATOM 672 N N . MET A 1 91 ? -11.586 -3.130 -0.168 1.00 93.44 91 MET A N 1
ATOM 673 C CA . MET A 1 91 ? -10.988 -2.390 0.937 1.00 93.44 91 MET A CA 1
ATOM 674 C C . MET A 1 91 ? -11.947 -2.363 2.125 1.00 93.44 91 MET A C 1
ATOM 676 O O . MET A 1 91 ? -13.079 -1.896 2.009 1.00 93.44 91 MET A O 1
ATOM 680 N N . GLN A 1 92 ? -11.473 -2.824 3.280 1.00 93.81 92 GLN A N 1
ATOM 681 C CA . GLN A 1 92 ? -12.174 -2.708 4.552 1.00 93.81 92 GLN A CA 1
ATOM 682 C C . GLN A 1 92 ? -11.280 -2.012 5.572 1.00 93.81 92 GLN A C 1
ATOM 684 O O . GLN A 1 92 ? -10.217 -2.519 5.929 1.00 93.81 92 GLN A O 1
ATOM 689 N N . CYS A 1 93 ? -11.747 -0.884 6.099 1.00 90.69 93 CYS A N 1
ATOM 690 C CA . CYS A 1 93 ? -11.046 -0.157 7.146 1.00 90.69 93 CYS A CA 1
ATOM 691 C C . CYS A 1 93 ? -12.002 0.189 8.289 1.00 90.69 93 CYS A C 1
ATOM 693 O O . CYS A 1 93 ? -13.052 0.776 8.034 1.00 90.69 93 CYS A O 1
ATOM 695 N N . ASN A 1 94 ? -11.640 -0.131 9.535 1.00 94.12 94 ASN A N 1
ATOM 696 C CA . ASN A 1 94 ? -12.482 0.222 10.687 1.00 94.12 94 ASN A CA 1
ATOM 697 C C . ASN A 1 94 ? -12.240 1.666 11.145 1.00 94.12 94 ASN A C 1
ATOM 699 O O . ASN A 1 94 ? -13.190 2.409 11.368 1.00 94.12 94 ASN A O 1
ATOM 703 N N . ALA A 1 95 ? -10.976 2.070 11.277 1.00 93.44 95 ALA A N 1
ATOM 704 C CA . ALA A 1 95 ? -10.592 3.431 11.632 1.00 93.44 95 ALA A CA 1
ATOM 705 C C . ALA A 1 95 ? -9.513 3.939 10.678 1.00 93.44 95 ALA A C 1
ATOM 707 O O . ALA A 1 95 ? -8.481 3.291 10.488 1.00 93.44 95 ALA A O 1
ATOM 708 N N . VAL A 1 96 ? -9.757 5.107 10.086 1.00 92.00 96 VAL A N 1
ATOM 709 C CA . VAL A 1 96 ? -8.846 5.730 9.128 1.00 92.00 96 VAL A CA 1
ATOM 710 C C . VAL A 1 96 ? -8.708 7.212 9.432 1.00 92.0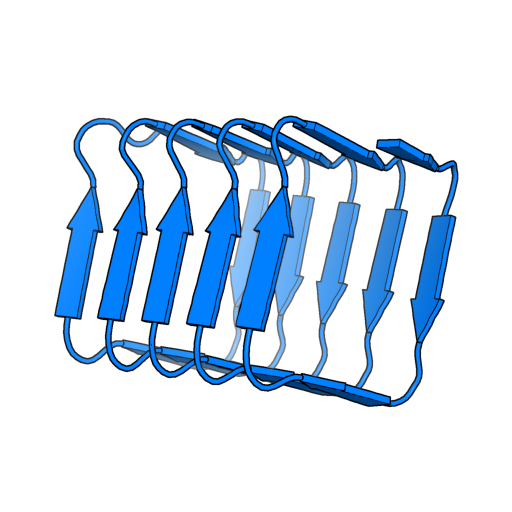0 96 VAL A C 1
ATOM 712 O O . VAL A 1 96 ? -9.708 7.911 9.575 1.00 92.00 96 VAL A O 1
ATOM 715 N N . GLN A 1 97 ? -7.469 7.691 9.505 1.00 92.06 97 GLN A N 1
ATOM 716 C CA . GLN A 1 97 ? -7.153 9.101 9.685 1.00 92.06 97 GLN A CA 1
ATOM 717 C C . GLN A 1 97 ? -6.073 9.537 8.694 1.00 92.06 97 GLN A C 1
ATOM 719 O O . GLN A 1 97 ? -4.978 8.974 8.663 1.00 92.06 97 GLN A O 1
ATOM 724 N N . PHE A 1 98 ? -6.371 10.593 7.939 1.00 89.19 98 PHE A N 1
ATOM 725 C CA . PHE A 1 98 ? -5.427 11.254 7.046 1.00 89.19 98 PHE A CA 1
ATOM 726 C C . PHE A 1 98 ? -5.348 12.740 7.380 1.00 89.19 98 PHE A C 1
ATOM 728 O O . PHE A 1 98 ? -6.390 13.383 7.494 1.00 89.19 98 PHE A O 1
ATOM 735 N N . ASN A 1 99 ? -4.136 13.288 7.521 1.00 88.50 99 ASN A N 1
ATOM 736 C CA . ASN A 1 99 ? -3.980 14.740 7.701 1.00 88.50 99 ASN A CA 1
ATOM 737 C C . ASN A 1 99 ? -3.858 15.456 6.348 1.00 88.50 99 ASN A C 1
ATOM 739 O O . ASN A 1 99 ? -4.458 16.509 6.155 1.00 88.50 99 ASN A O 1
ATOM 743 N N . ALA A 1 100 ? -3.109 14.876 5.408 1.00 84.94 100 ALA A N 1
ATOM 744 C CA . ALA A 1 100 ? -2.988 15.347 4.036 1.00 84.94 100 ALA A CA 1
ATOM 745 C C . ALA A 1 100 ? -2.993 14.155 3.071 1.00 84.94 100 ALA A C 1
ATOM 747 O O . ALA A 1 100 ? -2.223 13.206 3.237 1.00 84.94 100 ALA A O 1
ATOM 748 N N . MET A 1 101 ? -3.860 14.217 2.062 1.00 84.19 101 MET A N 1
ATOM 749 C CA . MET A 1 101 ? -3.964 13.220 0.999 1.00 84.19 101 MET A CA 1
ATOM 750 C C . MET A 1 101 ? -3.974 13.921 -0.358 1.00 84.19 101 MET A C 1
ATOM 752 O O . MET A 1 101 ? -4.668 14.929 -0.518 1.00 84.19 101 MET A O 1
ATOM 756 N N . GLN A 1 102 ? -3.197 13.392 -1.302 1.00 73.88 102 GLN A N 1
ATOM 757 C CA . GLN A 1 102 ? -3.057 13.900 -2.664 1.00 73.88 102 GLN A CA 1
ATOM 758 C C . GLN A 1 102 ? -2.878 12.751 -3.659 1.00 73.88 102 GLN A C 1
ATOM 760 O O . GLN A 1 102 ? -3.361 12.916 -4.795 1.00 73.88 102 GLN A O 1
#

pLDDT: mean 93.01, std 3.11, range [73.88, 95.88]

Secondary structure (DSSP, 8-state):
-EEEEEEEEEEEEEEEEEEEEEEEEEEEEEEEEEEEEEEEEEEEEEEEEEEEEEEEEEEEEEEEEEEEEEEEEEEEEEEEEEES-EEEEEEEEEEEEEEEE-

Foldseek 3Di:
DEEAEAADAEDEDAEEEEAEYEYAEYEYAYYEYAEYEYAYYEYAEYEYAEYAYAEYEYAEYEYAEYEYAEYYYAEYEYAYYEYNYYYYNYYYYNYYYYNYYD

Radius of gyration: 12.35 Å; chains: 1; bounding box: 29×30×24 Å

Organism: Parascaris univalens (NCBI:txid6257)

Sequence (102 aa):
MQCNAIQCNAMQFNAMQCNAMQCNAIQCNAMQCNAMQCNAMQCNSMQCNAMKCNSMQFNAMQCNAMQCNSMQFNAMQCNAMQCNSMQCNEMQCNAVQFNAMQ